Protein AF-A0A7Y6GKD4-F1 (afdb_m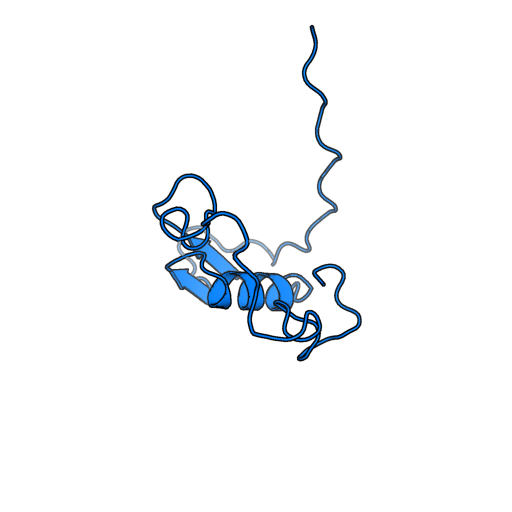onomer_lite)

pLDDT: mean 86.47, std 17.21, range [41.38, 98.44]

Sequence (91 aa):
MTAPTDPPNPPHPQPPYSAPDTPRDLVGVGIGPCNLSLAALAHPLAELDAVFYDQAPAFAWHPGLLLDGSRIQVPFLADLVTLADPTSPWS

Structure (mmCIF, N/CA/C/O backbone):
data_AF-A0A7Y6GKD4-F1
#
_entry.id   AF-A0A7Y6GKD4-F1
#
loop_
_atom_site.group_PDB
_atom_site.id
_atom_site.type_symbol
_atom_site.label_atom_id
_atom_site.label_alt_id
_atom_site.label_comp_id
_atom_site.label_asym_id
_atom_site.label_entity_id
_atom_site.label_seq_id
_atom_site.pdbx_PDB_ins_code
_atom_site.Cartn_x
_atom_site.Cartn_y
_atom_site.Cartn_z
_atom_site.occupancy
_atom_site.B_iso_or_equiv
_atom_site.auth_seq_id
_atom_site.auth_comp_id
_atom_site.auth_asym_id
_atom_site.auth_atom_id
_atom_site.pdbx_PDB_model_num
ATOM 1 N N . MET A 1 1 ? -27.100 12.132 -16.705 1.00 41.38 1 MET A N 1
ATOM 2 C CA . MET A 1 1 ? -26.186 12.356 -15.568 1.00 41.38 1 MET A CA 1
ATOM 3 C C . MET A 1 1 ? -25.014 11.405 -15.772 1.00 41.38 1 MET A C 1
ATOM 5 O O . MET A 1 1 ? -25.144 10.227 -15.482 1.00 41.38 1 MET A O 1
ATOM 9 N N . THR A 1 2 ? -23.969 11.850 -16.468 1.00 43.81 2 THR A N 1
ATOM 10 C CA . THR A 1 2 ? -22.800 11.029 -16.836 1.00 43.81 2 THR A CA 1
ATOM 11 C C . THR A 1 2 ? -21.805 11.023 -15.679 1.00 43.81 2 THR A C 1
ATOM 13 O O . THR A 1 2 ? -21.472 12.091 -15.169 1.00 43.81 2 THR A O 1
ATOM 16 N N . ALA A 1 3 ? -21.380 9.837 -15.239 1.00 44.22 3 ALA A N 1
ATOM 17 C CA . ALA A 1 3 ? -20.350 9.684 -14.213 1.00 44.22 3 ALA A CA 1
ATOM 18 C C . ALA A 1 3 ? -19.023 10.321 -14.682 1.00 44.22 3 ALA A C 1
ATOM 20 O O . ALA A 1 3 ? -18.741 10.279 -15.884 1.00 44.22 3 ALA A O 1
ATOM 21 N N . PRO A 1 4 ? -18.223 10.917 -13.781 1.00 50.28 4 PRO A N 1
ATOM 22 C CA . PRO A 1 4 ? -16.898 11.403 -14.138 1.00 50.28 4 PRO A CA 1
ATOM 23 C C . PRO A 1 4 ? -16.023 10.205 -14.522 1.00 50.28 4 PRO A C 1
ATOM 25 O O . PRO A 1 4 ? -15.896 9.247 -13.765 1.00 50.28 4 PRO A O 1
ATOM 28 N N . THR A 1 5 ? -15.474 10.232 -15.732 1.00 58.69 5 THR A N 1
ATOM 29 C CA . THR A 1 5 ? -14.446 9.293 -16.187 1.00 58.69 5 THR A CA 1
ATOM 30 C C . THR A 1 5 ? -13.159 9.563 -15.418 1.00 58.69 5 THR A C 1
ATOM 32 O O . THR A 1 5 ? -12.648 10.683 -15.488 1.00 58.69 5 THR A O 1
ATOM 35 N N . ASP A 1 6 ? -12.646 8.555 -14.710 1.00 51.00 6 ASP A N 1
ATOM 36 C CA . ASP A 1 6 ? -11.309 8.606 -14.118 1.00 51.00 6 ASP A CA 1
ATOM 37 C C . ASP A 1 6 ? -10.257 8.937 -15.191 1.00 51.00 6 ASP A C 1
ATOM 39 O O . ASP A 1 6 ? -10.395 8.514 -16.348 1.00 51.00 6 ASP A O 1
ATOM 43 N N . PRO A 1 7 ? -9.206 9.702 -14.844 1.00 54.00 7 PRO A N 1
ATOM 44 C CA . PRO A 1 7 ? -8.101 9.941 -15.758 1.00 54.00 7 PRO A CA 1
ATOM 45 C C . PRO A 1 7 ? -7.442 8.609 -16.158 1.00 54.00 7 PRO A C 1
ATOM 47 O O . PRO A 1 7 ? -7.398 7.671 -15.358 1.00 54.00 7 PRO A O 1
ATOM 50 N N . PRO A 1 8 ? -6.916 8.501 -17.391 1.00 54.47 8 PRO A N 1
ATOM 51 C CA . PRO A 1 8 ? -6.224 7.299 -17.831 1.00 54.47 8 PRO A CA 1
ATOM 52 C C . PRO A 1 8 ? -5.019 7.041 -16.922 1.00 54.47 8 PRO A C 1
ATOM 54 O O . PRO A 1 8 ? -4.157 7.903 -16.755 1.00 54.47 8 PRO A O 1
ATOM 57 N N . ASN A 1 9 ? -4.978 5.845 -16.338 1.00 54.44 9 ASN A N 1
ATOM 58 C CA . ASN A 1 9 ? -3.846 5.359 -15.557 1.00 54.44 9 ASN A CA 1
ATOM 59 C C . ASN A 1 9 ? -2.570 5.459 -16.428 1.00 54.44 9 ASN A C 1
ATOM 61 O O . ASN A 1 9 ? -2.615 5.003 -17.579 1.00 54.44 9 ASN A O 1
ATOM 65 N N . PRO A 1 10 ? -1.465 6.074 -15.961 1.00 52.94 10 PRO A N 1
ATOM 66 C CA . PRO A 1 10 ? -0.224 6.132 -16.730 1.00 52.94 10 PRO A CA 1
ATOM 67 C C . PRO A 1 10 ? 0.239 4.724 -17.135 1.00 52.94 10 PRO A C 1
ATOM 69 O O . PRO A 1 10 ? -0.071 3.753 -16.441 1.00 52.94 10 PRO A O 1
ATOM 72 N N . PRO A 1 11 ? 0.958 4.578 -18.262 1.00 55.28 11 PRO A N 1
ATOM 73 C CA . PRO A 1 11 ? 1.440 3.279 -18.705 1.00 55.28 11 PRO A CA 1
ATOM 74 C C . PRO A 1 11 ? 2.406 2.709 -17.662 1.00 55.28 11 PRO A C 1
ATOM 76 O O . PRO A 1 11 ? 3.519 3.202 -17.491 1.00 55.28 11 PRO A O 1
ATOM 79 N N . HIS A 1 12 ? 1.955 1.673 -16.956 1.00 56.78 12 HIS A N 1
ATOM 80 C CA . HIS A 1 12 ? 2.791 0.875 -16.066 1.00 56.78 12 HIS A CA 1
ATOM 81 C C . HIS A 1 12 ? 3.773 0.085 -16.937 1.00 56.78 12 HIS A C 1
ATOM 83 O O . HIS A 1 12 ? 3.322 -0.553 -17.896 1.00 56.78 12 HIS A O 1
ATOM 89 N N . PRO A 1 13 ? 5.087 0.102 -16.653 1.00 59.06 13 PRO A N 1
ATOM 90 C CA . PRO A 1 13 ? 6.016 -0.819 -17.287 1.00 59.06 13 PRO A CA 1
ATOM 91 C C . PRO A 1 13 ? 5.548 -2.243 -16.977 1.00 59.06 13 PRO A C 1
ATOM 93 O O . PRO A 1 13 ? 5.567 -2.673 -15.827 1.00 59.06 13 PRO A O 1
ATOM 96 N N . GLN A 1 14 ? 5.040 -2.950 -17.984 1.00 55.09 14 GLN A N 1
ATOM 97 C CA . GLN A 1 14 ? 4.667 -4.345 -17.812 1.00 55.09 14 GLN A CA 1
ATOM 98 C C . GLN A 1 14 ? 5.923 -5.194 -18.007 1.00 55.09 14 GLN A C 1
ATOM 100 O O . GLN A 1 14 ? 6.573 -5.044 -19.050 1.00 55.09 14 GLN A O 1
ATOM 105 N N . PRO A 1 15 ? 6.260 -6.091 -17.064 1.00 57.53 15 PRO A N 1
ATOM 106 C CA . PRO A 1 15 ? 7.302 -7.071 -17.306 1.00 57.53 15 PRO A CA 1
ATOM 107 C C . PRO A 1 15 ? 6.958 -7.861 -18.579 1.00 57.53 15 PRO A C 1
ATOM 109 O O . PRO A 1 15 ? 5.774 -8.048 -18.898 1.00 57.53 15 PRO A O 1
ATOM 112 N N . PRO A 1 16 ? 7.967 -8.287 -19.357 1.00 55.47 16 PRO A N 1
ATOM 113 C CA . PRO A 1 16 ? 7.749 -8.997 -20.607 1.00 55.47 16 PRO A CA 1
ATOM 114 C C . PRO A 1 16 ? 7.008 -10.315 -20.349 1.00 55.47 16 PRO A C 1
ATOM 116 O O . PRO A 1 16 ? 7.609 -11.315 -19.989 1.00 55.47 16 PRO A O 1
ATOM 119 N N . TYR A 1 17 ? 5.690 -10.282 -20.548 1.00 55.28 17 TYR A N 1
ATOM 120 C CA . TYR A 1 17 ? 4.780 -11.411 -20.745 1.00 55.28 17 TYR A CA 1
ATOM 121 C C . TYR A 1 17 ? 5.099 -12.668 -19.910 1.00 55.28 17 TYR A C 1
ATOM 123 O O . TYR A 1 17 ? 5.644 -13.650 -20.416 1.00 55.28 17 TYR A O 1
ATOM 131 N N . SER A 1 18 ? 4.683 -12.693 -18.643 1.00 59.56 18 SER A N 1
ATOM 132 C CA . SER A 1 18 ? 4.619 -13.949 -17.889 1.00 59.56 18 SER A CA 1
ATOM 133 C C . SER A 1 18 ? 3.558 -14.846 -18.532 1.00 59.56 18 SER A C 1
ATOM 135 O O . SER A 1 18 ? 2.370 -14.512 -18.537 1.00 59.56 18 SER A O 1
ATOM 137 N N . ALA A 1 19 ? 3.978 -15.969 -19.124 1.00 71.06 19 ALA A N 1
ATOM 138 C CA . ALA A 1 19 ? 3.048 -17.008 -19.556 1.00 71.06 19 ALA A CA 1
ATOM 139 C C . ALA A 1 19 ? 2.157 -17.409 -18.360 1.00 71.06 19 ALA A C 1
ATOM 141 O O . ALA A 1 19 ? 2.621 -17.349 -17.222 1.00 71.06 19 ALA A O 1
ATOM 142 N N . PRO A 1 20 ? 0.890 -17.803 -18.575 1.00 70.62 20 PRO A N 1
ATOM 143 C CA . PRO A 1 20 ? -0.060 -18.054 -17.485 1.00 70.62 20 PRO A CA 1
ATOM 144 C C . PRO A 1 20 ? 0.418 -19.091 -16.454 1.00 70.62 20 PRO A C 1
ATOM 146 O O . PRO A 1 20 ? -0.013 -19.033 -15.306 1.00 70.62 20 PRO A O 1
ATOM 149 N N . ASP A 1 21 ? 1.334 -19.981 -16.842 1.00 80.44 21 ASP A N 1
ATOM 150 C CA . ASP A 1 21 ? 1.919 -21.013 -15.977 1.00 80.44 21 ASP A CA 1
ATOM 151 C C . ASP A 1 21 ? 3.291 -20.628 -15.389 1.00 80.44 21 ASP A C 1
ATOM 153 O O . ASP A 1 21 ? 3.899 -21.413 -14.658 1.00 80.44 21 ASP A O 1
ATOM 157 N N . THR A 1 22 ? 3.806 -19.434 -15.695 1.00 86.69 22 THR A N 1
ATOM 158 C CA . THR A 1 22 ? 5.064 -18.942 -15.128 1.00 86.69 22 THR A CA 1
ATOM 159 C C . THR A 1 22 ? 4.819 -18.417 -13.709 1.00 86.69 22 THR A C 1
ATOM 161 O O . THR A 1 22 ? 3.929 -17.584 -13.512 1.00 86.69 22 THR A O 1
ATOM 164 N N . PRO A 1 23 ? 5.599 -18.865 -12.706 1.00 90.69 23 PRO A N 1
ATOM 165 C CA . PRO A 1 23 ? 5.539 -18.302 -11.362 1.00 90.69 23 PRO A CA 1
ATOM 166 C C . PRO A 1 23 ? 5.812 -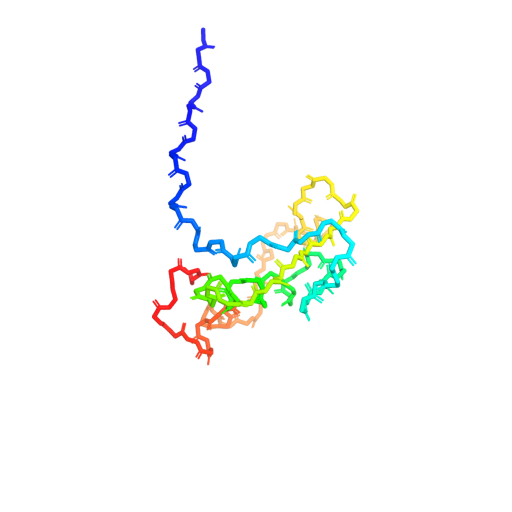16.794 -11.370 1.00 90.69 23 PRO A C 1
ATOM 168 O O . PRO A 1 23 ? 6.712 -16.333 -12.065 1.00 90.69 23 PRO A O 1
ATOM 171 N N . ARG A 1 24 ? 5.052 -16.042 -10.568 1.00 92.62 24 ARG A N 1
ATOM 172 C CA . ARG A 1 24 ? 5.325 -14.623 -10.295 1.00 92.62 24 ARG A CA 1
ATOM 173 C C . ARG A 1 24 ? 6.581 -14.494 -9.434 1.00 92.62 24 ARG A C 1
ATOM 175 O O . ARG A 1 24 ? 6.811 -15.351 -8.578 1.00 92.62 24 ARG A O 1
ATOM 182 N N . ASP A 1 25 ? 7.319 -13.398 -9.585 1.00 95.12 25 ASP A N 1
ATOM 183 C CA . ASP A 1 25 ? 8.461 -13.091 -8.715 1.00 95.12 25 ASP A CA 1
ATOM 184 C C . ASP A 1 25 ? 7.999 -12.776 -7.289 1.00 95.12 25 ASP A C 1
ATOM 186 O O . ASP A 1 25 ? 8.652 -13.144 -6.310 1.00 95.12 25 ASP A O 1
ATOM 190 N N . LEU A 1 26 ? 6.844 -12.108 -7.166 1.00 95.94 26 LEU A N 1
ATOM 191 C CA . LEU A 1 26 ? 6.264 -11.737 -5.883 1.00 95.94 26 LEU A CA 1
ATOM 192 C C . LEU A 1 26 ? 4.735 -11.840 -5.887 1.00 95.94 26 LEU A C 1
ATOM 194 O O . LEU A 1 26 ? 4.045 -11.285 -6.741 1.00 95.94 26 LEU A O 1
ATOM 198 N N . VAL A 1 27 ? 4.197 -12.508 -4.864 1.00 96.81 27 VAL A N 1
ATOM 199 C CA . VAL A 1 27 ? 2.759 -12.533 -4.576 1.00 96.81 27 VAL A CA 1
ATOM 200 C C . VAL A 1 27 ? 2.526 -12.056 -3.149 1.00 96.81 27 VAL A C 1
ATOM 202 O O . VAL A 1 27 ? 2.918 -12.721 -2.190 1.00 96.81 27 VAL A O 1
ATOM 205 N N . GLY A 1 28 ? 1.865 -10.910 -3.002 1.00 97.38 28 GLY A N 1
ATOM 206 C CA . GLY A 1 28 ? 1.405 -10.400 -1.716 1.00 97.38 28 GLY A CA 1
ATOM 207 C C . GLY A 1 28 ? -0.014 -10.870 -1.400 1.00 97.38 28 GLY A C 1
ATOM 208 O O . GLY A 1 28 ? -0.925 -10.716 -2.213 1.00 97.38 28 GLY A O 1
ATOM 209 N N . VAL A 1 29 ? -0.219 -11.418 -0.201 1.00 98.06 29 VAL A N 1
ATOM 210 C CA . VAL A 1 29 ? -1.546 -11.794 0.312 1.00 98.06 29 VAL A CA 1
ATOM 211 C C . VAL A 1 29 ? -1.950 -10.822 1.417 1.00 98.06 29 VAL A C 1
ATOM 213 O O . VAL A 1 29 ? -1.248 -10.678 2.416 1.00 98.06 29 VAL A O 1
ATOM 216 N N . GLY A 1 30 ? -3.088 -10.163 1.219 1.00 97.94 30 GLY A N 1
ATOM 217 C CA . GLY A 1 30 ? -3.566 -9.024 1.996 1.00 97.94 30 GLY A CA 1
ATOM 218 C C . GLY A 1 30 ? -3.033 -7.698 1.450 1.00 97.94 30 GLY A C 1
ATOM 219 O O . GLY A 1 30 ? -1.839 -7.553 1.200 1.00 97.94 30 GLY A O 1
ATOM 220 N N . ILE A 1 31 ? -3.903 -6.702 1.314 1.00 97.81 31 ILE A N 1
ATOM 221 C CA . ILE A 1 31 ? -3.579 -5.326 0.922 1.00 97.81 31 ILE A CA 1
ATOM 222 C C . ILE A 1 31 ? -3.836 -4.432 2.141 1.00 97.81 31 ILE A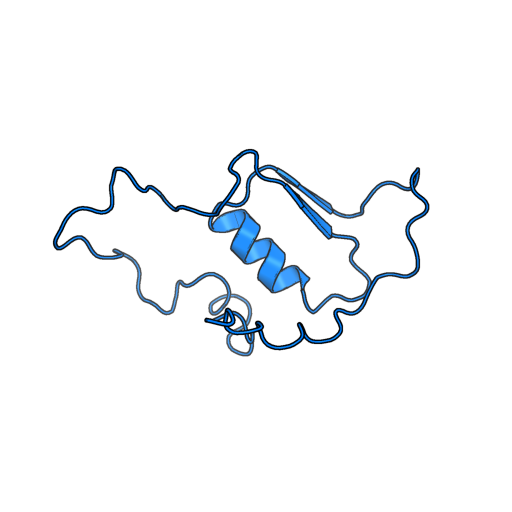 C 1
ATOM 224 O O . ILE A 1 31 ? -4.737 -3.603 2.176 1.00 97.81 31 ILE A O 1
ATOM 228 N N . GLY A 1 32 ? -3.045 -4.647 3.195 1.00 97.38 32 GLY A N 1
ATOM 229 C CA . GLY A 1 32 ? -2.915 -3.716 4.321 1.00 97.38 32 GLY A CA 1
ATOM 230 C C . GLY A 1 32 ? -1.798 -2.690 4.078 1.00 97.38 32 GLY A C 1
ATOM 231 O O . GLY A 1 32 ? -1.096 -2.792 3.072 1.00 97.38 32 GLY A O 1
ATOM 232 N N . PRO A 1 33 ? -1.552 -1.748 5.010 1.00 96.81 33 PRO A N 1
ATOM 233 C CA . PRO A 1 33 ? -0.523 -0.715 4.844 1.00 96.81 33 PRO A CA 1
ATOM 234 C C . PRO A 1 33 ? 0.865 -1.261 4.480 1.00 96.81 33 PRO A C 1
ATOM 236 O O . PRO A 1 33 ? 1.538 -0.697 3.628 1.00 96.81 33 PRO A O 1
ATOM 239 N N . CYS A 1 34 ? 1.278 -2.396 5.054 1.00 96.81 34 CYS A N 1
ATOM 240 C CA . CYS A 1 34 ? 2.580 -2.998 4.755 1.00 96.81 34 CYS A CA 1
ATOM 241 C C . CYS A 1 34 ? 2.709 -3.447 3.290 1.00 96.81 34 CYS A C 1
ATOM 243 O O . CYS A 1 34 ? 3.685 -3.109 2.628 1.00 96.81 34 CYS A O 1
ATOM 245 N N . ASN A 1 35 ? 1.726 -4.182 2.763 1.00 98.06 35 ASN A N 1
ATOM 246 C CA . ASN A 1 35 ? 1.771 -4.638 1.371 1.00 98.06 35 ASN A CA 1
ATOM 247 C C . ASN A 1 35 ? 1.434 -3.517 0.384 1.00 98.06 35 ASN A C 1
ATOM 249 O O . ASN A 1 35 ? 1.927 -3.542 -0.736 1.00 98.06 35 ASN A O 1
ATOM 253 N N . LEU A 1 36 ? 0.661 -2.509 0.798 1.00 97.75 36 LEU A N 1
ATOM 254 C CA . LEU A 1 36 ? 0.441 -1.307 -0.004 1.00 97.75 36 LEU A CA 1
ATOM 255 C C . LEU A 1 36 ? 1.733 -0.483 -0.145 1.00 97.75 36 LEU A C 1
ATOM 257 O O . LEU A 1 36 ? 2.046 -0.029 -1.239 1.00 97.75 36 LEU A O 1
ATOM 261 N N . SER A 1 37 ? 2.519 -0.367 0.932 1.00 98.19 37 SER A N 1
ATOM 262 C CA . SER A 1 37 ? 3.876 0.197 0.907 1.00 98.19 37 SER A CA 1
ATOM 263 C C . SER A 1 37 ? 4.793 -0.585 -0.035 1.00 98.19 37 SER A C 1
ATOM 265 O O . SER A 1 37 ? 5.415 0.001 -0.920 1.00 98.19 37 SER A O 1
ATOM 267 N N . LEU A 1 38 ? 4.814 -1.916 0.079 1.00 98.12 38 LEU A N 1
ATOM 268 C CA . L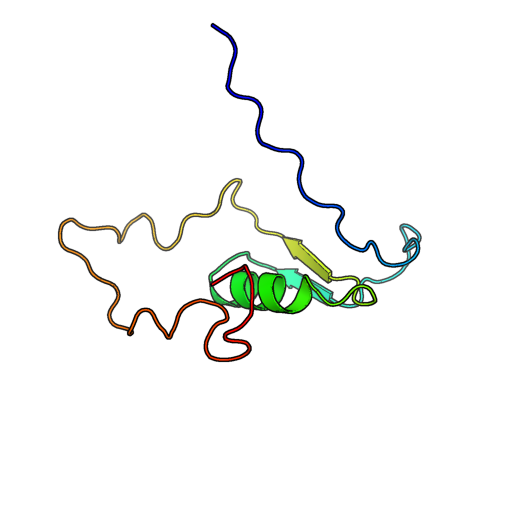EU A 1 38 ? 5.619 -2.758 -0.805 1.00 98.12 38 LEU A CA 1
ATOM 269 C C . LEU A 1 38 ? 5.200 -2.626 -2.276 1.00 98.12 38 LEU A C 1
ATOM 271 O O . LEU A 1 38 ? 6.064 -2.538 -3.142 1.00 98.12 38 LEU A O 1
ATOM 275 N N . ALA A 1 39 ? 3.898 -2.566 -2.564 1.00 97.69 39 ALA A N 1
ATOM 276 C CA . ALA A 1 39 ? 3.386 -2.358 -3.915 1.00 97.69 39 ALA A CA 1
ATOM 277 C C . ALA A 1 39 ? 3.808 -0.995 -4.489 1.00 97.69 39 ALA A C 1
ATOM 279 O O . ALA A 1 39 ? 4.235 -0.921 -5.639 1.00 97.69 39 ALA A O 1
ATOM 280 N N . ALA A 1 40 ? 3.743 0.070 -3.685 1.00 97.62 40 ALA A N 1
ATOM 281 C CA . ALA A 1 40 ? 4.175 1.405 -4.090 1.00 97.62 40 ALA A CA 1
ATOM 282 C C . ALA A 1 40 ? 5.686 1.466 -4.381 1.00 97.62 40 ALA A C 1
ATOM 284 O O . ALA A 1 40 ? 6.095 2.063 -5.376 1.00 97.62 40 ALA A O 1
ATOM 285 N N . LEU A 1 41 ? 6.510 0.801 -3.564 1.00 97.56 41 LEU A N 1
ATOM 286 C CA . LEU A 1 41 ? 7.958 0.696 -3.785 1.00 97.56 41 LEU A CA 1
ATOM 287 C C . LEU A 1 41 ? 8.319 -0.222 -4.964 1.00 97.56 41 LEU A C 1
ATOM 289 O O . LEU A 1 41 ? 9.344 -0.015 -5.609 1.00 97.56 41 LEU A O 1
ATOM 293 N N . ALA A 1 42 ? 7.484 -1.220 -5.262 1.00 96.75 42 ALA A N 1
ATOM 294 C CA . ALA A 1 42 ? 7.651 -2.114 -6.405 1.00 96.75 42 ALA A CA 1
ATOM 295 C C . ALA A 1 42 ? 7.209 -1.479 -7.734 1.00 96.75 42 ALA A C 1
ATOM 297 O O . ALA A 1 42 ? 7.751 -1.828 -8.776 1.00 96.75 42 ALA A O 1
ATOM 298 N N . HIS A 1 43 ? 6.263 -0.535 -7.713 1.00 95.31 43 HIS A N 1
ATOM 299 C CA . HIS A 1 43 ? 5.697 0.105 -8.906 1.00 95.31 43 HIS A CA 1
ATOM 300 C C . HIS A 1 43 ? 6.724 0.619 -9.946 1.00 95.31 43 HIS A C 1
ATOM 302 O O . HIS A 1 43 ? 6.499 0.389 -11.135 1.00 95.31 43 HIS A O 1
ATOM 308 N N . PRO A 1 44 ? 7.842 1.283 -9.580 1.00 94.75 44 PRO A N 1
ATOM 309 C CA . PRO A 1 44 ? 8.835 1.727 -10.565 1.00 94.75 44 PRO A CA 1
ATOM 310 C C . PRO A 1 44 ? 9.736 0.601 -11.115 1.00 94.75 44 PRO A C 1
ATOM 312 O O . PRO A 1 44 ? 10.502 0.839 -12.051 1.00 94.75 44 PRO A O 1
ATOM 315 N N .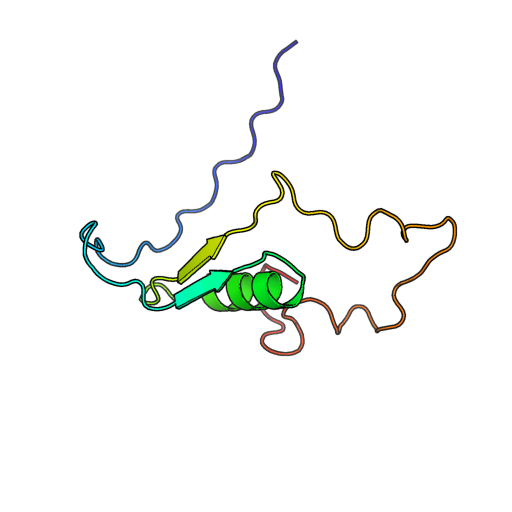 LEU A 1 45 ? 9.685 -0.613 -10.556 1.00 94.50 45 LEU A N 1
ATOM 316 C CA . LEU A 1 45 ? 10.556 -1.731 -10.924 1.00 94.50 45 LEU A CA 1
ATOM 317 C C . LEU A 1 45 ? 9.959 -2.521 -12.096 1.00 94.50 45 LEU A C 1
ATOM 319 O O . LEU A 1 45 ? 9.288 -3.530 -11.908 1.00 94.50 45 LEU A O 1
ATOM 323 N N . ALA A 1 46 ? 10.241 -2.076 -13.320 1.00 89.06 46 ALA A N 1
ATOM 324 C CA . ALA A 1 46 ? 9.675 -2.644 -14.550 1.00 89.06 46 ALA A CA 1
ATOM 325 C C . ALA A 1 46 ? 9.911 -4.153 -14.760 1.00 89.06 46 ALA A C 1
ATOM 327 O O . ALA A 1 46 ? 9.163 -4.800 -15.490 1.00 89.06 46 ALA A O 1
ATOM 328 N N . GLU A 1 47 ? 10.967 -4.701 -14.162 1.00 90.88 47 GLU A N 1
ATOM 329 C CA . GLU A 1 47 ? 11.355 -6.108 -14.306 1.00 90.88 47 GLU A CA 1
ATOM 330 C C . GLU A 1 47 ? 10.752 -7.014 -13.226 1.00 90.88 47 GLU A C 1
ATOM 332 O O . GLU A 1 47 ? 10.872 -8.229 -13.335 1.00 90.88 47 GLU A O 1
ATOM 337 N N . LEU A 1 48 ? 10.115 -6.448 -12.194 1.00 93.94 48 LEU A N 1
ATOM 338 C CA . LEU A 1 48 ? 9.560 -7.212 -11.083 1.00 93.94 48 LEU A CA 1
ATOM 339 C C . LEU A 1 48 ? 8.099 -7.584 -11.362 1.00 93.94 48 LEU A C 1
ATOM 341 O O . LEU A 1 48 ? 7.214 -6.727 -11.336 1.00 93.94 48 LEU A O 1
ATOM 345 N N . ASP A 1 49 ? 7.823 -8.873 -11.558 1.00 92.75 49 ASP A N 1
ATOM 346 C CA . ASP A 1 49 ? 6.456 -9.372 -11.699 1.00 92.75 49 ASP A CA 1
ATOM 347 C C . ASP A 1 49 ? 5.796 -9.577 -10.327 1.00 92.75 49 ASP A C 1
ATOM 349 O O . ASP A 1 49 ? 5.796 -10.672 -9.751 1.00 92.75 49 ASP A O 1
ATOM 353 N N . ALA A 1 50 ? 5.257 -8.480 -9.789 1.00 95.19 50 ALA A N 1
ATOM 354 C CA . ALA A 1 50 ? 4.582 -8.437 -8.500 1.00 95.19 50 ALA A CA 1
ATOM 355 C C . ALA A 1 50 ? 3.060 -8.308 -8.641 1.00 95.19 50 ALA A C 1
ATOM 357 O O . ALA A 1 50 ? 2.544 -7.452 -9.361 1.00 95.19 50 ALA A O 1
ATOM 358 N N . VAL A 1 51 ? 2.326 -9.105 -7.864 1.00 95.69 51 VAL A N 1
ATOM 359 C CA . VAL A 1 51 ? 0.870 -8.986 -7.733 1.00 95.69 51 VAL A CA 1
ATOM 360 C C . VAL A 1 51 ? 0.444 -9.077 -6.272 1.00 95.69 51 VAL A C 1
ATOM 362 O O . VAL A 1 51 ? 1.029 -9.817 -5.483 1.00 95.69 51 VAL A O 1
ATOM 365 N N . PHE A 1 52 ? -0.593 -8.328 -5.904 1.00 97.50 52 PHE A N 1
ATOM 366 C CA . PHE A 1 52 ? -1.128 -8.275 -4.547 1.00 97.50 52 PHE A CA 1
ATOM 367 C C . PHE A 1 52 ? -2.626 -8.561 -4.571 1.00 97.50 52 PHE A C 1
ATOM 369 O O . PHE A 1 52 ? -3.353 -7.998 -5.388 1.00 97.50 52 PHE A O 1
ATOM 376 N N . TYR A 1 53 ? -3.087 -9.423 -3.668 1.00 97.50 53 TYR A N 1
ATOM 377 C CA . TYR A 1 53 ? -4.487 -9.828 -3.573 1.00 97.50 53 TYR A CA 1
ATOM 378 C C . TYR A 1 53 ? -5.034 -9.557 -2.179 1.00 97.50 53 TYR A C 1
ATOM 380 O O . TYR A 1 53 ? -4.381 -9.870 -1.186 1.00 97.50 53 TYR A O 1
ATOM 388 N N . ASP A 1 54 ? -6.261 -9.053 -2.098 1.00 97.50 54 ASP A N 1
ATOM 389 C CA . ASP A 1 54 ? -7.046 -9.027 -0.867 1.00 97.50 54 ASP A CA 1
ATOM 390 C C . ASP A 1 54 ? -8.392 -9.717 -1.103 1.00 97.50 54 ASP A C 1
ATOM 392 O O . ASP A 1 54 ? -8.892 -9.775 -2.225 1.00 97.50 54 ASP A O 1
ATOM 396 N N . GLN A 1 55 ? -8.969 -10.258 -0.035 1.00 97.06 55 GLN A N 1
ATOM 397 C CA . GLN A 1 55 ? -10.321 -10.809 -0.060 1.00 97.06 55 GLN A CA 1
ATOM 398 C C . GLN A 1 55 ? -11.386 -9.704 -0.032 1.00 97.06 55 GLN A C 1
ATOM 400 O O . GLN A 1 55 ? -12.507 -9.906 -0.498 1.00 97.06 55 GLN A O 1
ATOM 405 N N . ALA A 1 56 ? -11.059 -8.550 0.555 1.00 96.12 56 ALA A N 1
ATOM 406 C CA . ALA A 1 56 ? -11.944 -7.409 0.642 1.00 96.12 56 ALA A CA 1
ATOM 407 C C . ALA A 1 56 ? -12.084 -6.750 -0.741 1.00 96.12 56 ALA A C 1
ATOM 409 O O . ALA A 1 56 ? -11.087 -6.537 -1.430 1.00 96.12 56 ALA A O 1
ATOM 410 N N . PRO A 1 57 ? -13.305 -6.362 -1.148 1.00 95.50 57 PRO A N 1
ATOM 411 C CA . PRO A 1 57 ? -13.540 -5.762 -2.463 1.00 95.50 57 PRO A CA 1
ATOM 412 C C . PRO A 1 57 ? -13.007 -4.325 -2.581 1.00 95.50 57 PRO A C 1
ATOM 414 O O . PRO A 1 57 ? -12.958 -3.778 -3.679 1.00 95.50 57 PRO A O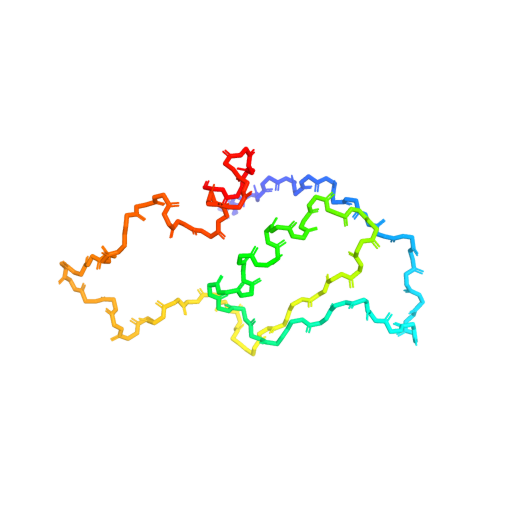 1
ATOM 417 N N . ALA A 1 58 ? -12.657 -3.694 -1.458 1.00 95.19 58 ALA A N 1
ATOM 418 C CA . ALA A 1 58 ? -12.102 -2.351 -1.391 1.00 95.19 58 ALA A CA 1
ATOM 419 C C . ALA A 1 58 ? -11.185 -2.223 -0.170 1.00 95.19 58 ALA A C 1
ATOM 421 O O . ALA A 1 58 ? -11.392 -2.887 0.850 1.00 95.19 58 ALA A O 1
ATOM 422 N N . PHE A 1 59 ? -10.197 -1.333 -0.260 1.00 95.31 59 PHE A N 1
ATOM 423 C CA . PHE A 1 59 ? -9.310 -1.030 0.855 1.00 95.31 59 PHE A CA 1
ATOM 424 C C . PHE A 1 59 ? -10.055 -0.269 1.958 1.00 95.31 59 PHE A C 1
ATOM 426 O O . PHE A 1 59 ? -10.673 0.767 1.710 1.00 95.31 59 PHE A O 1
ATOM 433 N N . ALA A 1 60 ? -9.950 -0.756 3.192 1.00 94.81 60 ALA A N 1
ATOM 434 C CA . ALA A 1 60 ? -10.405 -0.052 4.383 1.00 94.81 60 ALA A CA 1
ATOM 435 C C . ALA A 1 60 ? -9.485 -0.393 5.559 1.00 94.81 60 ALA A C 1
ATOM 437 O O . ALA A 1 60 ? -9.420 -1.542 5.998 1.00 94.81 60 ALA A O 1
ATOM 438 N N . TRP A 1 61 ? -8.782 0.603 6.099 1.00 93.81 61 TRP A N 1
ATOM 439 C CA . TRP A 1 61 ? -7.864 0.380 7.212 1.00 93.81 61 TRP A CA 1
ATOM 440 C C . TRP A 1 61 ? -8.563 0.591 8.557 1.00 93.81 61 TRP A C 1
ATOM 442 O O . TRP A 1 61 ? -8.948 1.706 8.899 1.00 93.81 61 TRP A O 1
ATOM 452 N N . HIS A 1 62 ? -8.755 -0.508 9.294 1.00 94.12 62 HIS A N 1
ATOM 453 C CA . HIS A 1 62 ? -9.450 -0.553 10.587 1.00 94.12 62 HIS A CA 1
ATOM 454 C C . HIS A 1 62 ? -10.756 0.272 10.634 1.00 94.12 62 HIS A C 1
ATOM 456 O O . HIS A 1 62 ? -10.914 1.107 11.525 1.00 94.12 62 HIS A O 1
ATOM 462 N N . PRO A 1 63 ? -11.733 0.029 9.733 1.00 91.00 63 PRO A N 1
ATOM 463 C CA . PRO A 1 63 ? -12.935 0.863 9.631 1.00 91.00 63 PRO A CA 1
ATOM 464 C C . PRO A 1 63 ? -13.745 0.938 10.938 1.00 91.00 63 PRO A C 1
ATOM 466 O O . PRO A 1 63 ? -14.328 1.973 11.237 1.00 91.00 63 PRO A O 1
ATOM 469 N N . GLY A 1 64 ? -13.735 -0.120 11.759 1.00 92.88 64 GLY A N 1
ATOM 470 C CA . GLY A 1 64 ? -14.396 -0.136 13.072 1.00 92.88 64 GLY A CA 1
ATOM 471 C C . GLY A 1 64 ? -13.705 0.688 14.168 1.00 92.88 64 GLY A C 1
ATOM 472 O O . GLY A 1 64 ? -14.245 0.794 15.264 1.00 92.88 64 GLY A O 1
ATOM 473 N N . LEU A 1 65 ? -12.520 1.249 13.899 1.00 93.88 65 LEU A N 1
ATOM 474 C CA . LEU A 1 65 ? -11.730 2.060 14.835 1.00 93.88 65 LEU A CA 1
ATOM 475 C C . LEU A 1 65 ? -11.562 3.516 14.374 1.00 93.88 65 LEU A C 1
ATOM 477 O O . LEU A 1 65 ? -10.860 4.287 15.030 1.00 93.88 65 LEU A O 1
ATOM 481 N N . LEU A 1 66 ? -12.218 3.914 13.280 1.00 91.94 66 LEU A N 1
ATOM 482 C CA . LEU A 1 66 ? -12.248 5.297 12.799 1.00 91.94 66 LEU A CA 1
ATOM 483 C C . LEU A 1 66 ? -13.239 6.128 13.628 1.00 91.94 66 LEU A C 1
ATOM 485 O O . LEU A 1 66 ? -14.291 6.542 13.151 1.00 91.94 66 LEU A O 1
ATOM 489 N N . LEU A 1 67 ? -12.912 6.317 14.906 1.00 94.44 67 LEU A N 1
ATOM 490 C CA . LEU A 1 67 ? -13.714 7.086 15.856 1.00 94.44 67 LEU A CA 1
ATOM 491 C C . LEU A 1 67 ? -13.523 8.592 15.648 1.00 94.44 67 LEU A C 1
ATOM 493 O O . LEU A 1 67 ? -12.432 9.044 15.276 1.00 94.44 67 LEU A O 1
ATOM 497 N N . ASP A 1 68 ? -14.549 9.376 15.973 1.00 94.88 68 ASP A N 1
ATOM 498 C CA . ASP A 1 68 ? -14.465 10.835 15.939 1.00 94.88 68 ASP A CA 1
ATOM 499 C C . ASP A 1 68 ? -13.322 11.348 16.822 1.00 94.88 68 ASP A C 1
ATOM 501 O O . ASP A 1 68 ? -13.152 10.954 17.976 1.00 94.88 68 ASP A O 1
ATOM 505 N N . GLY A 1 69 ? -12.507 12.240 16.257 1.00 94.25 69 GLY A N 1
ATOM 506 C CA . GLY A 1 69 ? -11.347 12.809 16.944 1.00 94.25 69 GLY A CA 1
ATOM 507 C C . GLY A 1 69 ? -10.101 11.918 16.964 1.00 94.25 69 GLY A C 1
ATOM 508 O O . GLY A 1 69 ? -9.052 12.393 17.401 1.00 94.25 69 GLY A O 1
ATOM 509 N N . SER A 1 70 ? -10.164 10.684 16.448 1.00 94.56 70 SER A N 1
ATOM 510 C CA . SER A 1 70 ? -8.971 9.847 16.272 1.00 94.56 70 SER A CA 1
ATOM 511 C C . SER A 1 70 ? -7.911 10.530 15.388 1.00 94.56 70 SER A C 1
ATOM 513 O O . SER A 1 70 ? -8.192 11.416 14.567 1.00 94.56 70 SER A O 1
ATOM 515 N N . ARG A 1 71 ? -6.645 10.178 15.631 1.00 93.69 71 ARG A N 1
ATOM 516 C CA . ARG A 1 71 ? -5.459 10.708 14.946 1.00 93.69 71 ARG A CA 1
ATOM 517 C C . ARG A 1 71 ? -4.459 9.577 14.739 1.00 93.69 71 ARG A C 1
ATOM 519 O O . ARG A 1 71 ? -4.362 8.672 15.567 1.00 93.69 71 ARG A O 1
ATOM 526 N N . ILE A 1 72 ? -3.679 9.674 13.669 1.00 94.12 72 ILE A N 1
ATOM 527 C CA . ILE A 1 72 ? -2.488 8.847 13.483 1.00 94.12 72 ILE A CA 1
ATOM 528 C C . ILE A 1 72 ? -1.452 9.243 14.545 1.00 94.12 72 ILE A C 1
ATOM 530 O O . ILE A 1 72 ? -1.220 10.428 14.773 1.00 94.12 72 ILE A O 1
ATOM 534 N N . GLN A 1 73 ? -0.870 8.253 15.229 1.00 95.19 73 GLN A N 1
ATOM 535 C CA . GLN A 1 73 ? 0.104 8.479 16.312 1.00 95.19 73 GLN A CA 1
ATOM 536 C C . GLN A 1 73 ? 1.545 8.636 15.806 1.00 95.19 73 GLN A C 1
ATOM 538 O O . GLN A 1 73 ? 2.427 9.035 16.561 1.00 95.19 73 GLN A O 1
ATOM 543 N N . VAL A 1 74 ? 1.782 8.318 14.535 1.00 95.56 74 VAL A N 1
ATOM 544 C CA . VAL A 1 74 ? 3.074 8.475 13.862 1.00 95.56 74 VAL A CA 1
ATOM 545 C C . VAL A 1 74 ? 3.098 9.774 13.045 1.00 95.56 74 VAL A C 1
ATOM 547 O O . VAL A 1 74 ? 2.040 10.239 12.611 1.00 95.56 74 VAL A O 1
ATOM 550 N N . PRO A 1 75 ? 4.273 10.403 12.850 1.00 96.44 75 PRO A N 1
ATOM 551 C CA . PRO A 1 75 ? 4.382 11.582 11.993 1.00 96.44 75 PRO A CA 1
ATOM 552 C C . PRO A 1 75 ? 3.969 11.244 10.559 1.00 96.44 75 PRO A C 1
ATOM 554 O O . PRO A 1 75 ? 4.168 10.120 10.113 1.00 96.44 75 PRO A O 1
ATOM 557 N N . PHE A 1 76 ? 3.469 12.229 9.810 1.00 95.38 76 PHE A N 1
ATOM 558 C CA . PHE A 1 76 ? 3.070 12.011 8.412 1.00 95.38 76 PHE A CA 1
ATOM 559 C C . PHE A 1 76 ? 4.234 11.541 7.523 1.00 95.38 76 PHE A C 1
ATOM 561 O O . PHE A 1 76 ? 3.998 10.834 6.563 1.00 95.38 76 PHE A O 1
ATOM 568 N N . LEU A 1 77 ? 5.484 11.886 7.870 1.00 96.56 77 LEU A N 1
ATOM 569 C CA . LEU A 1 77 ? 6.696 11.387 7.202 1.00 96.56 77 LEU A CA 1
ATOM 570 C C . LEU A 1 77 ? 6.844 9.860 7.292 1.00 96.56 77 LEU A C 1
ATOM 572 O O . LEU A 1 77 ? 7.553 9.273 6.485 1.00 96.56 77 LEU A O 1
ATOM 576 N N . ALA A 1 78 ? 6.196 9.223 8.272 1.00 96.44 78 ALA A N 1
ATOM 577 C CA . ALA A 1 78 ? 6.035 7.775 8.345 1.00 96.44 78 ALA A CA 1
ATOM 578 C C . ALA A 1 78 ? 4.774 7.332 7.577 1.00 96.44 78 ALA A C 1
ATOM 580 O O . ALA A 1 78 ? 3.967 6.551 8.089 1.00 96.44 78 ALA A O 1
ATOM 581 N N . ASP A 1 79 ? 4.593 7.873 6.371 1.00 97.19 79 ASP A N 1
ATOM 582 C CA . ASP A 1 79 ? 3.667 7.335 5.380 1.00 97.19 79 ASP A CA 1
ATOM 583 C C . ASP A 1 79 ? 4.185 5.983 4.847 1.00 97.19 79 ASP A C 1
ATOM 585 O O . ASP A 1 79 ? 5.031 5.316 5.451 1.00 97.19 79 ASP A O 1
ATOM 589 N N . LEU A 1 80 ? 3.639 5.534 3.721 1.00 97.62 80 LEU A N 1
ATOM 590 C CA . LEU A 1 80 ? 3.961 4.234 3.157 1.00 97.62 80 LEU A CA 1
ATOM 591 C C . LEU A 1 80 ? 5.381 4.132 2.588 1.00 97.62 80 LEU A C 1
ATOM 593 O O . LEU A 1 80 ? 5.914 3.025 2.546 1.00 97.62 80 LEU A O 1
ATOM 597 N N . VAL A 1 81 ? 5.989 5.217 2.111 1.00 98.44 81 VAL A N 1
ATOM 598 C CA . VAL A 1 81 ? 7.177 5.136 1.243 1.00 98.44 81 VAL A CA 1
ATOM 599 C C . VAL A 1 81 ? 8.246 6.184 1.530 1.00 98.44 81 VAL A C 1
ATOM 601 O O . VAL A 1 81 ? 9.412 5.907 1.268 1.00 98.44 81 VAL A O 1
ATOM 604 N N . THR A 1 82 ? 7.912 7.332 2.121 1.00 98.06 82 THR A N 1
ATOM 605 C CA . THR A 1 82 ? 8.810 8.489 2.259 1.00 98.06 82 THR A CA 1
ATOM 606 C C . THR A 1 82 ? 10.112 8.167 2.989 1.00 98.06 82 THR A C 1
ATOM 608 O O . THR A 1 82 ? 11.167 8.691 2.634 1.00 98.06 82 THR A O 1
ATOM 611 N N . LEU A 1 83 ? 10.082 7.282 3.990 1.00 97.56 83 LEU A N 1
ATOM 612 C CA . LEU A 1 83 ? 11.297 6.872 4.709 1.00 97.56 83 LEU A CA 1
ATOM 613 C C . LEU A 1 83 ? 12.232 5.973 3.881 1.00 97.56 83 LEU A C 1
ATOM 615 O O . LEU A 1 83 ? 13.408 5.863 4.224 1.00 97.56 83 LEU A O 1
ATOM 619 N N . ALA A 1 84 ? 11.729 5.330 2.825 1.00 97.81 84 ALA A N 1
ATOM 620 C CA . ALA A 1 84 ? 12.510 4.502 1.908 1.00 97.81 84 ALA A CA 1
ATOM 621 C C . ALA A 1 84 ? 12.914 5.274 0.641 1.00 97.81 84 ALA A C 1
ATOM 623 O O . ALA A 1 84 ? 14.065 5.196 0.217 1.00 97.81 84 ALA A O 1
ATOM 624 N N . ASP A 1 85 ? 11.984 6.039 0.070 1.00 97.69 85 ASP A N 1
ATOM 625 C CA . ASP A 1 85 ? 12.186 6.896 -1.094 1.00 97.69 85 ASP A CA 1
ATOM 626 C C . ASP A 1 85 ? 11.327 8.174 -0.971 1.00 97.69 85 ASP A C 1
ATOM 628 O O . ASP A 1 85 ? 10.137 8.152 -1.294 1.00 97.69 85 ASP A O 1
ATOM 632 N N . PRO A 1 86 ? 11.906 9.311 -0.538 1.00 97.31 86 PRO A N 1
ATOM 633 C CA . PRO A 1 86 ? 11.182 10.577 -0.403 1.00 97.31 86 PRO A CA 1
ATOM 634 C C . PRO A 1 86 ? 10.842 11.239 -1.749 1.00 97.31 86 PRO A C 1
ATOM 636 O O . PRO A 1 86 ? 10.230 12.306 -1.762 1.00 97.31 86 PRO A O 1
ATOM 639 N N . THR A 1 87 ? 11.276 10.666 -2.878 1.00 96.69 87 THR A N 1
ATOM 640 C CA . THR A 1 87 ? 10.954 11.154 -4.229 1.00 96.69 87 THR A CA 1
ATOM 641 C C . THR A 1 87 ? 9.787 10.408 -4.872 1.00 96.69 87 THR A C 1
ATOM 643 O O . THR A 1 87 ? 9.353 10.777 -5.965 1.00 96.69 87 THR A O 1
ATOM 646 N N . SER A 1 88 ? 9.267 9.381 -4.193 1.00 96.81 88 SER A N 1
ATOM 647 C CA . SER A 1 88 ? 8.170 8.556 -4.682 1.00 96.81 88 SER A CA 1
ATOM 648 C C . SER A 1 88 ? 6.910 9.391 -4.961 1.00 96.81 88 SER A C 1
ATOM 650 O O . SER A 1 88 ? 6.524 10.221 -4.138 1.00 96.81 88 SER A O 1
ATOM 652 N N . PRO A 1 89 ? 6.201 9.152 -6.080 1.00 96.19 89 PRO A N 1
ATOM 653 C CA . PRO A 1 89 ? 4.909 9.787 -6.347 1.00 96.19 89 PRO A CA 1
ATOM 654 C C . PRO A 1 89 ? 3.774 9.240 -5.460 1.00 96.19 89 PRO A C 1
ATOM 656 O O . PRO A 1 89 ? 2.641 9.699 -5.586 1.00 96.19 89 PRO A O 1
ATOM 659 N N . TRP A 1 90 ? 4.057 8.240 -4.616 1.00 95.56 90 TRP A N 1
ATOM 660 C CA . TRP A 1 90 ? 3.095 7.565 -3.737 1.00 95.56 90 TRP A CA 1
ATOM 661 C C . TRP A 1 90 ? 3.136 8.037 -2.275 1.00 95.56 90 TRP A C 1
ATOM 663 O O . TRP A 1 90 ? 2.509 7.400 -1.425 1.00 95.56 90 TRP A O 1
ATOM 673 N N . SER A 1 91 ? 3.888 9.103 -1.987 1.00 91.00 91 SER A N 1
ATOM 674 C CA . SER A 1 91 ? 3.868 9.816 -0.702 1.00 91.00 91 SER A CA 1
ATOM 675 C C . SER A 1 91 ? 2.624 10.693 -0.546 1.00 91.00 91 SER A C 1
ATOM 677 O O . SER A 1 91 ? 2.217 11.337 -1.540 1.00 91.00 91 SER A O 1
#

Radius of gyration: 16.4 Å; chains: 1; bounding box: 39×34×38 Å

Secondary structure (DSSP, 8-state):
-PPPPPPPPP-----S---TTSPPSEEEE--SHHHHHHHHHHTT-TT--EEEE-SSSS--SSGGG--TT---SS-TTSSSSTTT-TT-TT-

Foldseek 3Di:
DDDDDDDDDPDQLAAPDDDPPHDFQEEAEDDDLQVVLVCLVCRVVNNHRYDYDYPDPDDDHPVVPPDPPDDDPDPPCPHSHCVPPVPGPRD